Protein AF-A0A383E223-F1 (afdb_monomer)

Secondary structure (DSSP, 8-state):
-HHHHHHHHHHHHHHHSHHHHHHHHHHHHHHHHHHHHHHHHHHHHHHHHHHHHTT-----PPPTT--HHHHHHHHHHHHH-TT--------HHHHHHHIIIII-TT-HHHHTT----

InterPro domains:
  IPR004513 Cell division protein FtsX [PTHR47755] (2-106)
  IPR040690 FtsX, extracellular domain [PF18075] (56-114)

Mean predicted aligned error: 11.9 Å

Organism: NCBI:txid408172

Solvent-accessible surface area (backbone atoms only — not comparable to full-atom values): 7150 Å² total; per-residue (Å²): 115,70,65,61,50,51,53,53,50,50,53,54,49,44,67,73,42,44,69,65,46,51,52,53,50,50,53,53,50,51,55,51,47,54,52,51,50,50,54,49,49,54,51,51,49,51,59,50,47,54,63,54,68,78,55,81,79,83,87,83,85,73,66,93,84,62,47,72,69,58,51,50,53,53,51,52,54,52,74,70,34,92,85,54,92,78,87,80,90,75,54,57,66,55,50,45,46,47,50,41,63,72,73,36,70,86,41,68,76,63,51,72,74,58,68,73,117

pLDDT: mean 85.22, std 10.61, range [57.12, 98.25]

Structure (mmCIF, N/CA/C/O backbone):
data_AF-A0A383E223-F1
#
_entry.id   AF-A0A383E223-F1
#
loop_
_atom_site.group_PDB
_atom_site.id
_atom_site.type_symbol
_atom_site.label_atom_id
_atom_site.label_alt_id
_atom_site.label_comp_id
_atom_site.label_asym_id
_atom_site.label_entity_id
_atom_site.label_seq_id
_atom_site.pdbx_PDB_ins_code
_atom_site.Cartn_x
_atom_site.Cartn_y
_atom_site.Cartn_z
_atom_site.occupancy
_atom_site.B_iso_or_equiv
_atom_site.auth_seq_id
_atom_site.auth_comp_id
_atom_site.auth_asym_id
_atom_site.auth_atom_id
_atom_site.pdbx_PDB_model_num
ATOM 1 N N . MET A 1 1 ? 28.470 -21.713 -41.625 1.00 64.12 1 MET A N 1
ATOM 2 C CA . MET A 1 1 ? 29.382 -21.057 -42.598 1.00 64.12 1 MET A CA 1
ATOM 3 C C . MET A 1 1 ? 28.851 -19.726 -43.143 1.00 64.12 1 MET A C 1
ATOM 5 O O . MET A 1 1 ? 29.582 -18.753 -43.044 1.00 64.12 1 MET A O 1
ATOM 9 N N . ARG A 1 2 ? 27.618 -19.611 -43.675 1.00 80.44 2 ARG A N 1
ATOM 10 C CA . ARG A 1 2 ? 27.102 -18.311 -44.179 1.00 80.44 2 ARG A CA 1
ATOM 11 C C . ARG A 1 2 ? 26.669 -17.324 -43.082 1.00 80.44 2 ARG A C 1
ATOM 13 O O . ARG A 1 2 ? 26.974 -16.144 -43.194 1.00 80.44 2 ARG A O 1
ATOM 20 N N . LEU A 1 3 ? 26.015 -17.801 -42.017 1.00 84.44 3 LEU A N 1
ATOM 21 C CA . LEU A 1 3 ? 25.556 -16.949 -40.907 1.00 84.44 3 LEU A CA 1
ATOM 22 C C . LEU A 1 3 ? 26.717 -16.354 -40.099 1.00 84.44 3 LEU A C 1
ATOM 24 O O . LEU A 1 3 ? 26.710 -15.157 -39.840 1.00 84.44 3 LEU A O 1
ATOM 28 N N . ASP A 1 4 ? 27.752 -17.143 -39.792 1.00 87.62 4 ASP A N 1
ATOM 29 C CA . ASP A 1 4 ? 28.956 -16.636 -39.111 1.00 87.62 4 ASP A CA 1
ATOM 30 C C . ASP A 1 4 ? 29.679 -15.574 -39.932 1.00 87.62 4 ASP A C 1
ATOM 32 O O . ASP A 1 4 ? 30.152 -14.577 -39.392 1.00 87.62 4 ASP A O 1
ATOM 36 N N . TYR A 1 5 ? 29.760 -15.786 -41.247 1.00 89.19 5 TYR A N 1
ATOM 37 C CA . TYR A 1 5 ? 30.361 -14.824 -42.156 1.00 89.19 5 TYR A CA 1
ATOM 38 C C . TYR A 1 5 ? 29.563 -13.518 -42.171 1.00 89.19 5 TYR A C 1
ATOM 40 O O . TYR A 1 5 ? 30.146 -12.450 -42.008 1.00 89.19 5 TYR A O 1
ATOM 48 N N . MET A 1 6 ? 28.233 -13.598 -42.276 1.00 88.19 6 MET A N 1
ATOM 49 C CA . MET A 1 6 ? 27.369 -12.419 -42.247 1.00 88.19 6 MET A CA 1
ATOM 50 C C . MET A 1 6 ? 27.439 -11.680 -40.910 1.00 88.19 6 MET A C 1
ATOM 52 O O . MET A 1 6 ? 27.660 -10.475 -40.907 1.00 88.19 6 MET A O 1
ATOM 56 N N . ALA A 1 7 ? 27.349 -12.382 -39.779 1.00 88.56 7 ALA A N 1
ATOM 57 C CA . ALA A 1 7 ? 27.469 -11.768 -38.459 1.00 88.56 7 ALA A CA 1
ATOM 58 C C . ALA A 1 7 ? 28.833 -11.088 -38.269 1.00 88.56 7 ALA A C 1
ATOM 60 O O . ALA A 1 7 ? 28.899 -9.952 -37.801 1.00 88.56 7 ALA A O 1
ATOM 61 N N . ARG A 1 8 ? 29.927 -11.746 -38.678 1.00 88.00 8 ARG A N 1
ATOM 62 C CA . ARG A 1 8 ? 31.289 -11.205 -38.569 1.00 88.00 8 ARG A CA 1
ATOM 63 C C . ARG A 1 8 ? 31.492 -9.987 -39.477 1.00 88.00 8 ARG A C 1
ATOM 65 O O . ARG A 1 8 ? 32.134 -9.024 -39.057 1.00 88.00 8 ARG A O 1
ATOM 72 N N . GLU A 1 9 ? 30.910 -9.993 -40.673 1.00 86.25 9 GLU A N 1
ATOM 73 C CA . GLU A 1 9 ? 30.970 -8.866 -41.608 1.00 86.25 9 GLU A CA 1
ATOM 74 C C . GLU A 1 9 ? 30.128 -7.674 -41.128 1.00 86.25 9 GLU A C 1
ATOM 76 O O . GLU A 1 9 ? 30.601 -6.536 -41.137 1.00 86.25 9 GLU A O 1
ATOM 81 N N . THR A 1 10 ? 28.924 -7.924 -40.610 1.00 85.31 10 THR A N 1
ATOM 82 C CA . THR A 1 10 ? 28.073 -6.899 -39.993 1.00 85.31 10 THR A CA 1
ATOM 83 C C . THR A 1 10 ? 28.753 -6.278 -38.774 1.00 85.31 10 THR A C 1
ATOM 85 O O . THR A 1 10 ? 28.798 -5.054 -38.667 1.00 85.31 10 THR A O 1
ATOM 88 N N . LEU A 1 11 ? 29.367 -7.082 -37.896 1.00 84.75 11 LEU A N 1
ATOM 89 C CA . LEU A 1 11 ? 30.104 -6.584 -36.728 1.00 84.75 11 LEU A CA 1
ATOM 90 C C . LEU A 1 11 ? 31.308 -5.721 -37.130 1.00 84.75 11 LEU A C 1
ATOM 92 O O . LEU A 1 11 ? 31.587 -4.696 -36.503 1.00 84.75 11 LEU A O 1
ATOM 96 N N . ARG A 1 12 ? 32.011 -6.115 -38.200 1.00 85.56 12 ARG A N 1
ATOM 97 C CA . ARG A 1 12 ? 33.118 -5.342 -38.773 1.00 85.56 12 ARG A CA 1
ATOM 98 C C . ARG A 1 12 ? 32.635 -4.000 -39.326 1.00 85.56 12 ARG A C 1
ATOM 100 O O . ARG A 1 12 ? 33.300 -2.991 -39.109 1.00 85.56 12 ARG A O 1
ATOM 107 N N . ASN A 1 13 ? 31.477 -3.973 -39.984 1.00 82.25 13 ASN A N 1
ATOM 108 C CA . ASN A 1 13 ? 30.881 -2.753 -40.528 1.00 82.25 13 ASN A CA 1
ATOM 109 C C . ASN A 1 13 ? 30.377 -1.806 -39.417 1.00 82.25 13 ASN A C 1
ATOM 111 O O . ASN A 1 13 ? 30.705 -0.619 -39.426 1.00 82.25 13 ASN A O 1
ATOM 115 N N . LEU A 1 14 ? 29.700 -2.345 -38.396 1.00 85.50 14 LEU A N 1
ATOM 116 C CA . LEU A 1 14 ? 29.265 -1.612 -37.196 1.00 85.50 14 LEU A CA 1
ATOM 117 C C . LEU A 1 14 ? 30.450 -0.944 -36.480 1.00 85.50 14 LEU A C 1
ATOM 119 O O . LEU A 1 14 ? 30.393 0.235 -36.138 1.00 85.50 14 LEU A O 1
ATOM 123 N N . ARG A 1 15 ? 31.569 -1.668 -36.315 1.00 83.94 15 ARG A N 1
ATOM 124 C CA . ARG A 1 15 ? 32.805 -1.126 -35.719 1.00 83.94 15 ARG A CA 1
ATOM 125 C C . ARG A 1 15 ? 33.513 -0.083 -36.582 1.00 83.94 15 ARG A C 1
ATOM 127 O O . ARG A 1 15 ? 34.287 0.707 -36.054 1.00 83.94 15 ARG A O 1
ATOM 134 N N . ARG A 1 16 ? 33.283 -0.070 -37.894 1.00 86.06 16 ARG A N 1
ATOM 135 C CA . ARG A 1 16 ? 33.863 0.941 -38.790 1.00 86.06 16 ARG A CA 1
ATOM 136 C C . ARG A 1 16 ? 33.058 2.240 -38.795 1.00 86.06 16 ARG A C 1
ATOM 138 O O . ARG A 1 16 ? 33.627 3.295 -39.040 1.00 86.06 16 ARG A O 1
ATOM 145 N N . ASN A 1 17 ? 31.764 2.157 -38.487 1.00 87.56 17 ASN A N 1
ATOM 146 C CA . ASN A 1 17 ? 30.820 3.273 -38.438 1.00 87.56 17 ASN A CA 1
ATOM 147 C C . ASN A 1 17 ? 30.232 3.438 -37.026 1.00 87.56 17 ASN A C 1
ATOM 149 O O . ASN A 1 17 ? 29.011 3.505 -36.848 1.00 87.56 17 ASN A O 1
ATOM 153 N N . LEU A 1 18 ? 31.105 3.472 -36.013 1.00 84.56 18 LEU A N 1
ATOM 154 C CA . LEU A 1 18 ? 30.702 3.448 -34.602 1.00 84.56 18 LEU A CA 1
ATOM 155 C C . LEU A 1 18 ? 29.807 4.619 -34.215 1.00 84.56 18 LEU A C 1
ATOM 157 O O . LEU A 1 18 ? 28.843 4.409 -33.494 1.00 84.56 18 LEU A O 1
ATOM 161 N N . THR A 1 19 ? 30.080 5.826 -34.707 1.00 90.62 19 THR A N 1
ATOM 162 C CA . THR A 1 19 ? 29.326 7.024 -34.315 1.00 90.62 19 THR A CA 1
ATOM 163 C C . THR A 1 19 ? 27.850 6.924 -34.703 1.00 90.62 19 THR A C 1
ATOM 165 O O . THR A 1 19 ? 26.974 7.101 -33.861 1.00 90.62 19 THR A O 1
ATOM 168 N N . LEU A 1 20 ? 27.566 6.584 -35.965 1.00 90.19 20 LEU A N 1
ATOM 169 C CA . LEU A 1 20 ? 26.194 6.465 -36.469 1.00 90.19 20 LEU A CA 1
ATOM 170 C C . LEU A 1 20 ? 25.484 5.235 -35.888 1.00 90.19 20 LEU A C 1
ATOM 172 O O . LEU A 1 20 ? 24.316 5.309 -35.513 1.00 90.19 20 LEU A O 1
ATOM 176 N N . THR A 1 21 ? 26.213 4.127 -35.739 1.00 90.12 21 THR A N 1
ATOM 177 C CA . THR A 1 21 ? 25.713 2.920 -35.072 1.00 90.12 21 THR A CA 1
ATOM 178 C C . THR A 1 21 ? 25.303 3.219 -33.631 1.00 90.12 21 THR A C 1
ATOM 180 O O . THR A 1 21 ? 24.184 2.902 -33.233 1.00 90.12 21 THR A O 1
ATOM 183 N N . LEU A 1 22 ? 26.170 3.873 -32.856 1.00 91.12 22 LEU A N 1
ATOM 184 C CA . LEU A 1 22 ? 25.912 4.206 -31.459 1.00 91.12 22 LEU A CA 1
ATOM 185 C C . LEU A 1 22 ? 24.723 5.160 -31.324 1.00 91.12 22 LEU A C 1
ATOM 187 O O . LEU A 1 22 ? 23.881 4.941 -30.459 1.00 91.12 22 LEU A O 1
ATOM 191 N N . ALA A 1 23 ? 24.614 6.156 -32.209 1.00 93.06 23 ALA A N 1
ATOM 192 C CA . ALA A 1 23 ? 23.460 7.048 -32.250 1.00 93.06 23 ALA A CA 1
ATOM 193 C C . ALA A 1 23 ? 22.152 6.266 -32.459 1.00 93.06 23 ALA A C 1
ATOM 195 O O . ALA A 1 23 ? 21.211 6.437 -31.691 1.00 93.06 23 ALA A O 1
ATOM 196 N N . SER A 1 24 ? 22.116 5.347 -33.431 1.00 93.31 24 SER A N 1
ATOM 197 C CA . SER A 1 24 ? 20.925 4.527 -33.690 1.00 93.31 24 SER A CA 1
ATOM 198 C C . SER A 1 24 ? 20.564 3.600 -32.522 1.00 93.31 24 SER A C 1
ATOM 200 O O . SER A 1 24 ? 19.392 3.491 -32.163 1.00 93.31 24 SER A O 1
ATOM 202 N N . ILE A 1 25 ? 21.563 2.983 -31.875 1.00 94.38 25 ILE A N 1
ATOM 203 C CA . ILE A 1 25 ? 21.358 2.132 -30.695 1.00 94.38 25 ILE A CA 1
ATOM 204 C C . ILE A 1 25 ? 20.801 2.961 -29.543 1.00 94.38 25 ILE A C 1
ATOM 206 O O . ILE A 1 25 ? 19.858 2.525 -28.891 1.00 94.38 25 ILE A O 1
ATOM 210 N N . LEU A 1 26 ? 21.347 4.157 -29.309 1.00 96.44 26 LEU A N 1
ATOM 211 C CA . LEU A 1 26 ? 20.872 5.051 -28.261 1.00 96.44 26 LEU A CA 1
ATOM 212 C C . LEU A 1 26 ? 19.413 5.451 -28.499 1.00 96.44 26 LEU A C 1
ATOM 214 O O . LEU A 1 26 ? 18.617 5.403 -27.567 1.00 96.44 26 LEU A O 1
ATOM 218 N N . THR A 1 27 ? 19.038 5.783 -29.737 1.00 96.69 27 THR A N 1
ATOM 219 C CA . THR A 1 27 ? 17.644 6.097 -30.081 1.00 96.69 27 THR A CA 1
ATOM 22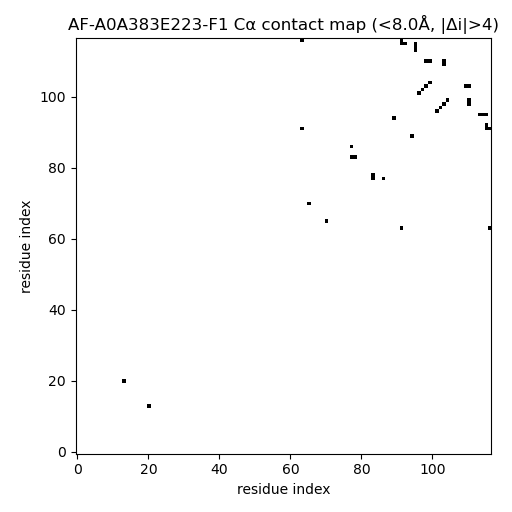0 C C . THR A 1 27 ? 16.711 4.935 -29.750 1.00 96.69 27 THR A C 1
ATOM 222 O O . THR A 1 27 ? 15.718 5.130 -29.052 1.00 96.69 27 THR A O 1
ATOM 225 N N . VAL A 1 28 ? 17.052 3.716 -30.182 1.00 97.12 28 VAL A N 1
ATOM 226 C CA . VAL A 1 28 ? 16.256 2.515 -29.881 1.00 97.12 28 VAL A CA 1
ATOM 227 C C . VAL A 1 28 ? 16.201 2.254 -28.375 1.00 97.12 28 VAL A C 1
ATOM 229 O O . VAL A 1 28 ? 15.133 1.963 -27.839 1.00 97.12 28 VAL A O 1
ATOM 232 N N . ALA A 1 29 ? 17.328 2.398 -27.676 1.00 97.62 29 ALA A N 1
ATOM 233 C CA . ALA A 1 29 ? 17.415 2.195 -26.237 1.00 97.62 29 ALA A CA 1
ATOM 234 C C . ALA A 1 29 ? 16.524 3.179 -25.471 1.00 97.62 29 ALA A C 1
ATOM 236 O O . ALA A 1 29 ? 15.813 2.757 -24.561 1.00 97.62 29 ALA A O 1
ATOM 237 N N . VAL A 1 30 ? 16.500 4.458 -25.858 1.00 98.06 30 VAL A N 1
ATOM 238 C CA . VAL A 1 30 ? 15.619 5.468 -25.254 1.00 98.06 30 VAL A CA 1
ATOM 239 C C . VAL A 1 30 ? 14.155 5.120 -25.513 1.00 98.06 30 VAL A C 1
ATOM 241 O O . VAL A 1 30 ? 13.368 5.103 -24.570 1.00 98.06 30 VAL A O 1
ATOM 244 N N . SER A 1 31 ? 13.783 4.769 -26.749 1.00 98.25 31 SER A N 1
ATOM 245 C CA . SER A 1 31 ? 12.405 4.376 -27.075 1.00 98.25 31 SER A CA 1
ATOM 246 C C . SER A 1 31 ? 11.932 3.167 -26.262 1.00 98.25 31 SER A C 1
ATOM 248 O O . SER A 1 31 ? 10.838 3.192 -25.698 1.00 98.25 31 SER A O 1
ATOM 250 N N . LEU A 1 32 ? 12.763 2.126 -26.151 1.00 98.19 32 LEU A N 1
ATOM 251 C CA . LEU A 1 32 ? 12.441 0.940 -25.356 1.00 98.19 32 LEU A CA 1
ATOM 252 C C . LEU A 1 32 ? 12.425 1.235 -23.855 1.00 98.19 32 LEU A C 1
ATOM 254 O O . LEU A 1 32 ? 11.576 0.702 -23.147 1.00 98.19 32 LEU A O 1
ATOM 258 N N . SER A 1 33 ? 13.316 2.101 -23.371 1.00 98.12 33 SER A N 1
ATOM 259 C CA . SER A 1 33 ? 13.334 2.525 -21.967 1.00 98.12 33 SER A CA 1
ATOM 260 C C . SER A 1 33 ? 12.055 3.260 -21.595 1.00 98.12 33 SER A C 1
ATOM 262 O O . SER A 1 33 ? 11.454 2.943 -20.576 1.00 98.12 33 SER A O 1
ATOM 264 N N . LEU A 1 34 ? 11.593 4.190 -22.435 1.00 98.12 34 LEU A N 1
ATOM 265 C CA . LEU A 1 34 ? 10.337 4.908 -22.213 1.00 98.12 34 LEU A CA 1
ATOM 266 C C . LEU A 1 34 ? 9.142 3.950 -22.164 1.00 98.12 34 LEU A C 1
ATOM 268 O O . LEU A 1 34 ? 8.316 4.051 -21.260 1.00 98.12 34 LEU A O 1
ATOM 272 N N . LEU A 1 35 ? 9.083 2.983 -23.086 1.00 97.75 35 LEU A N 1
ATOM 273 C CA . LEU A 1 35 ? 8.060 1.938 -23.062 1.00 97.75 35 LEU A CA 1
ATOM 274 C C . LEU A 1 35 ? 8.150 1.089 -21.785 1.00 97.75 35 LEU A C 1
ATOM 276 O O . LEU A 1 35 ? 7.138 0.838 -21.136 1.00 97.75 35 LEU A O 1
ATOM 280 N N . GLY A 1 36 ? 9.357 0.672 -21.401 1.00 97.62 36 GLY A N 1
ATOM 281 C CA . GLY A 1 36 ? 9.598 -0.091 -20.180 1.00 97.62 36 GLY A CA 1
ATOM 282 C C . GLY A 1 36 ? 9.149 0.664 -18.930 1.00 97.62 36 GLY A C 1
ATOM 283 O O . GLY A 1 36 ? 8.436 0.100 -18.104 1.00 97.62 36 GLY A O 1
ATOM 284 N N . ILE A 1 37 ? 9.491 1.950 -18.823 1.00 97.75 37 ILE A N 1
ATOM 285 C CA . ILE A 1 37 ? 9.056 2.830 -17.732 1.00 97.75 37 ILE A CA 1
ATOM 286 C C . ILE A 1 37 ? 7.532 2.946 -17.718 1.00 97.75 37 ILE A C 1
ATOM 288 O O . ILE A 1 37 ? 6.938 2.790 -16.658 1.00 97.75 37 ILE A O 1
ATOM 292 N N . ALA A 1 38 ? 6.882 3.153 -18.866 1.00 96.69 38 ALA A N 1
ATOM 293 C CA . ALA A 1 38 ? 5.424 3.229 -18.937 1.00 96.69 38 ALA A CA 1
ATOM 294 C C . ALA A 1 38 ? 4.752 1.936 -18.440 1.00 96.69 38 ALA A C 1
ATOM 296 O O . ALA A 1 38 ? 3.806 1.995 -17.656 1.00 96.69 38 ALA A O 1
ATOM 297 N N . LEU A 1 39 ? 5.278 0.767 -18.824 1.00 96.44 39 LEU A N 1
ATOM 298 C CA . LEU A 1 39 ? 4.781 -0.531 -18.351 1.00 96.44 39 LEU A CA 1
ATOM 299 C C . LEU A 1 39 ? 5.027 -0.741 -16.850 1.00 96.44 39 LEU A C 1
ATOM 301 O O . LEU A 1 39 ? 4.180 -1.307 -16.159 1.00 96.44 39 LEU A O 1
ATOM 305 N N . LEU A 1 40 ? 6.176 -0.300 -16.333 1.00 96.44 40 LEU A N 1
ATOM 306 C CA . LEU A 1 40 ? 6.478 -0.359 -14.902 1.00 96.44 40 LEU A CA 1
ATOM 307 C C . LEU A 1 40 ? 5.570 0.572 -14.099 1.00 96.44 40 LEU A C 1
ATOM 309 O O . LEU A 1 40 ? 5.041 0.149 -13.077 1.00 96.44 40 LEU A O 1
ATOM 313 N N . LEU A 1 41 ? 5.339 1.797 -14.576 1.00 95.25 41 LEU A N 1
ATOM 314 C CA . LEU A 1 41 ? 4.416 2.746 -13.958 1.00 95.25 41 LEU A CA 1
ATOM 315 C C . LEU A 1 41 ? 2.990 2.202 -13.949 1.00 95.25 41 LEU A C 1
ATOM 317 O O . LEU A 1 41 ? 2.345 2.254 -12.912 1.00 95.25 41 LEU A O 1
ATOM 321 N N . GLN A 1 42 ? 2.517 1.619 -15.053 1.00 91.44 42 GLN A N 1
ATOM 322 C CA . GLN A 1 42 ? 1.186 1.013 -15.112 1.00 91.44 42 GLN A CA 1
ATOM 323 C C . GLN A 1 42 ? 1.010 -0.077 -14.046 1.00 91.44 42 GLN A C 1
ATOM 325 O O . GLN A 1 42 ? 0.014 -0.083 -13.324 1.00 91.44 42 GLN A O 1
ATOM 330 N N . ARG A 1 43 ? 1.994 -0.976 -13.906 1.00 88.81 43 ARG A N 1
ATOM 331 C CA . ARG A 1 43 ? 1.972 -2.019 -12.868 1.00 88.81 43 ARG A CA 1
ATOM 332 C C . ARG A 1 43 ? 2.104 -1.445 -11.461 1.00 88.81 43 ARG A C 1
ATOM 334 O O . ARG A 1 43 ? 1.434 -1.916 -10.551 1.00 88.81 43 ARG A O 1
ATOM 341 N N . GLY A 1 44 ? 2.958 -0.439 -11.288 1.00 87.56 44 GLY A N 1
ATOM 342 C CA . GLY A 1 44 ? 3.159 0.245 -10.016 1.00 87.56 44 GLY A CA 1
ATOM 343 C C . GLY A 1 44 ? 1.891 0.942 -9.536 1.00 87.56 44 GLY A C 1
ATOM 344 O O . GLY A 1 44 ? 1.539 0.799 -8.372 1.00 87.56 44 GLY A O 1
ATOM 345 N N . VAL A 1 45 ? 1.180 1.624 -10.438 1.00 83.81 45 VAL A N 1
ATOM 346 C CA . VAL A 1 45 ? -0.113 2.255 -10.156 1.00 83.81 45 VAL A CA 1
ATOM 347 C C . VAL A 1 45 ? -1.164 1.201 -9.840 1.00 83.81 45 VAL A C 1
ATOM 349 O O . VAL A 1 45 ? -1.794 1.338 -8.809 1.00 83.81 45 VAL A O 1
ATOM 352 N N . SER A 1 46 ? -1.306 0.130 -10.630 1.00 75.56 46 SER A N 1
ATOM 353 C CA . SER A 1 46 ? -2.263 -0.950 -10.321 1.00 75.56 46 SER A CA 1
ATOM 354 C C . SER A 1 46 ? -2.038 -1.522 -8.918 1.00 75.56 46 SER A C 1
ATOM 356 O O . SER A 1 46 ? -2.943 -1.518 -8.101 1.00 75.56 46 SER A O 1
ATOM 358 N N . ASN A 1 47 ? -0.799 -1.899 -8.593 1.00 74.81 47 ASN A N 1
ATOM 359 C CA . ASN A 1 47 ? -0.455 -2.456 -7.283 1.00 74.81 47 ASN A CA 1
ATOM 360 C C . ASN A 1 47 ? -0.559 -1.437 -6.132 1.00 74.81 47 ASN A C 1
ATOM 362 O O . ASN A 1 47 ? -0.727 -1.811 -4.971 1.00 74.81 47 ASN A O 1
ATOM 366 N N . ALA A 1 48 ? -0.372 -0.148 -6.420 1.00 67.81 48 ALA A N 1
ATOM 367 C CA . ALA A 1 48 ? -0.630 0.905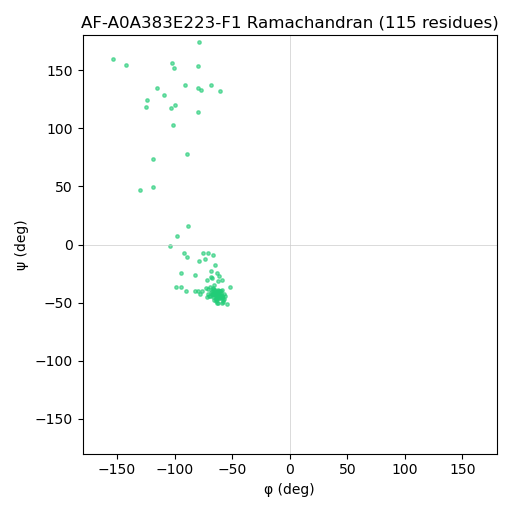 -5.448 1.00 67.81 48 ALA A CA 1
ATOM 368 C C . ALA A 1 48 ? -2.137 1.068 -5.240 1.00 67.81 48 ALA A C 1
ATOM 370 O O . ALA A 1 48 ? -2.573 1.121 -4.104 1.00 67.81 48 ALA A O 1
ATOM 371 N N . THR A 1 49 ? -2.930 1.087 -6.308 1.00 64.12 49 THR A N 1
ATOM 372 C CA . THR A 1 49 ? -4.384 1.217 -6.246 1.00 64.12 49 THR A CA 1
ATOM 373 C C . THR A 1 49 ? -5.034 0.035 -5.537 1.00 64.12 49 THR A C 1
ATOM 375 O O . THR A 1 49 ? -5.870 0.289 -4.685 1.00 64.12 49 THR A O 1
ATOM 378 N N . ASP A 1 50 ? -4.616 -1.207 -5.786 1.00 62.00 50 ASP A N 1
ATOM 379 C CA . ASP A 1 50 ? -5.183 -2.389 -5.115 1.00 62.00 50 ASP A CA 1
ATOM 380 C C . ASP A 1 50 ? -5.011 -2.295 -3.584 1.00 62.00 50 ASP A C 1
ATOM 382 O O . ASP A 1 50 ? -5.971 -2.427 -2.833 1.00 62.00 50 ASP A O 1
ATOM 386 N N . ARG A 1 51 ? -3.821 -1.894 -3.109 1.00 59.78 51 ARG A N 1
ATOM 387 C CA . ARG A 1 51 ? -3.573 -1.641 -1.674 1.00 59.78 51 ARG A CA 1
ATOM 388 C C . ARG A 1 51 ? -4.391 -0.496 -1.077 1.00 59.78 51 ARG A C 1
ATOM 390 O O . ARG A 1 51 ? -4.526 -0.431 0.137 1.00 59.78 51 ARG A O 1
ATOM 397 N N . TRP A 1 52 ? -4.841 0.453 -1.894 1.00 58.62 52 TRP A N 1
ATOM 398 C CA . TRP A 1 52 ? -5.624 1.602 -1.433 1.00 58.62 52 TRP A CA 1
ATOM 399 C C . TRP A 1 52 ? -7.131 1.339 -1.559 1.00 58.62 52 TRP A C 1
ATOM 401 O O . TRP A 1 52 ? -7.902 1.950 -0.827 1.00 58.62 52 TRP A O 1
ATOM 411 N N . GLN A 1 53 ? -7.548 0.441 -2.459 1.00 57.12 53 GLN A N 1
ATOM 412 C CA . GLN A 1 53 ? -8.936 0.002 -2.614 1.00 57.12 53 GLN A CA 1
ATOM 413 C C . GLN A 1 53 ? -9.375 -0.910 -1.464 1.00 57.12 53 GLN A C 1
ATOM 415 O O . GLN A 1 53 ? -10.479 -0.718 -0.967 1.00 57.12 53 GLN A O 1
ATOM 420 N N . ASP A 1 54 ? -8.496 -1.786 -0.969 1.00 60.00 54 ASP A N 1
ATOM 421 C CA . ASP A 1 54 ? -8.744 -2.580 0.250 1.00 60.00 54 ASP A CA 1
ATOM 422 C C . ASP A 1 54 ? -8.600 -1.754 1.548 1.00 60.00 54 ASP A C 1
ATOM 424 O O . ASP A 1 54 ? -8.859 -2.244 2.640 1.00 60.00 54 ASP A O 1
ATOM 428 N N . GLY A 1 55 ? -8.139 -0.501 1.458 1.00 58.94 55 GLY A N 1
ATOM 429 C CA . GLY A 1 55 ? -7.603 0.248 2.600 1.00 58.94 55 GLY A CA 1
ATOM 430 C C . GLY A 1 55 ? -8.561 1.216 3.293 1.00 58.94 55 GLY A C 1
ATOM 431 O O . GLY A 1 55 ? -8.103 2.006 4.120 1.00 58.94 55 GLY A O 1
ATOM 432 N N . VAL A 1 56 ? -9.854 1.235 2.953 1.00 72.31 56 VAL A N 1
ATOM 433 C CA . VAL A 1 56 ? -10.808 2.119 3.645 1.00 72.31 56 VAL A CA 1
ATOM 434 C C . VAL A 1 56 ? -11.389 1.396 4.857 1.00 72.31 56 VAL A C 1
ATOM 436 O O . VAL A 1 56 ? -12.518 0.914 4.843 1.00 72.31 56 VAL A O 1
ATOM 439 N N . GLU A 1 57 ? -10.591 1.339 5.917 1.00 81.44 57 GLU A N 1
ATOM 440 C CA . GLU A 1 57 ? -11.014 0.868 7.232 1.00 81.44 57 GLU A CA 1
ATOM 441 C C . GLU A 1 57 ? -11.523 2.046 8.075 1.00 81.44 57 GLU A C 1
ATOM 443 O O . GLU A 1 57 ? -10.926 3.126 8.101 1.00 81.44 57 GLU A O 1
ATOM 448 N N . PHE A 1 58 ? -12.633 1.840 8.785 1.00 85.19 58 PHE A N 1
ATOM 449 C CA . PHE A 1 58 ? -13.163 2.798 9.753 1.00 85.19 58 PHE A CA 1
ATOM 450 C C . PHE A 1 58 ? -13.106 2.194 11.150 1.00 85.19 58 PHE A C 1
ATOM 452 O O . PHE A 1 58 ? -13.527 1.059 11.357 1.00 85.19 58 PHE A O 1
ATOM 459 N N . ILE A 1 59 ? -12.646 2.986 12.118 1.00 88.00 59 ILE A N 1
ATOM 460 C CA . ILE A 1 59 ? -12.731 2.636 13.535 1.00 88.00 59 ILE A CA 1
ATOM 461 C C . ILE A 1 59 ? -13.926 3.378 14.124 1.00 88.00 59 ILE A C 1
ATOM 463 O O . ILE A 1 59 ? -13.980 4.610 14.101 1.00 88.00 59 ILE A O 1
ATOM 467 N N . VAL A 1 60 ? -14.888 2.620 14.644 1.00 89.75 60 VAL A N 1
ATOM 468 C CA . VAL A 1 60 ? -16.049 3.158 15.355 1.00 89.75 60 VAL A CA 1
ATOM 469 C C . VAL A 1 60 ? -15.793 2.995 16.845 1.00 89.75 60 VAL A C 1
ATOM 471 O O . VAL A 1 60 ? -15.906 1.898 17.383 1.00 89.75 60 VAL A O 1
ATOM 474 N N . PHE A 1 61 ? -15.429 4.090 17.509 1.00 90.88 61 PHE A N 1
ATOM 475 C CA . PHE A 1 61 ? -15.284 4.101 18.961 1.00 90.88 61 PHE A CA 1
ATOM 476 C C . PHE A 1 61 ? -16.659 4.152 19.621 1.00 90.88 61 PHE A C 1
ATOM 478 O O . PHE A 1 61 ? -17.513 4.956 19.241 1.00 90.88 61 PHE A O 1
ATOM 485 N N . LEU A 1 62 ? -16.855 3.288 20.610 1.00 90.88 62 LEU A N 1
ATOM 486 C CA . LEU A 1 62 ? -18.068 3.222 21.413 1.00 90.88 62 LEU A CA 1
ATOM 487 C C . LEU A 1 62 ? -17.826 3.881 22.770 1.00 90.88 62 LEU A C 1
ATOM 489 O O . LEU A 1 62 ? -16.691 3.980 23.237 1.00 90.88 62 LEU A O 1
ATOM 493 N N . GLU A 1 63 ? -18.903 4.338 23.402 1.00 90.19 63 GLU A N 1
ATOM 494 C CA . GLU A 1 63 ? -18.834 4.800 24.786 1.00 90.19 63 GLU A CA 1
ATOM 495 C C . GLU A 1 63 ? -18.561 3.605 25.722 1.00 90.19 63 GLU A C 1
ATOM 497 O O . GLU A 1 63 ? -19.195 2.563 25.542 1.00 90.19 63 GLU A O 1
ATOM 502 N N . PRO A 1 64 ? -17.677 3.730 26.734 1.00 86.25 64 PRO A N 1
ATOM 503 C CA . PRO A 1 64 ? -17.362 2.628 27.655 1.00 86.25 64 PRO A CA 1
ATOM 504 C C . PRO A 1 64 ? -18.582 2.093 28.416 1.00 86.25 64 PRO A C 1
ATOM 506 O O . PRO A 1 64 ? -18.664 0.913 28.735 1.00 86.25 64 PRO A O 1
ATOM 509 N N . GLU A 1 65 ? -19.565 2.957 28.675 1.00 89.00 65 GLU A N 1
ATOM 510 C CA . GLU A 1 65 ? -20.796 2.623 29.401 1.00 89.00 65 GLU A CA 1
ATOM 511 C C . GLU A 1 65 ? -21.916 2.096 28.479 1.00 89.00 65 GLU A C 1
ATOM 513 O O . GLU A 1 65 ? -23.090 2.078 28.864 1.00 89.00 65 GLU A O 1
ATOM 518 N N . ILE A 1 66 ? -21.590 1.687 27.246 1.00 91.69 66 ILE A N 1
ATOM 519 C CA . ILE A 1 66 ? -22.575 1.149 26.305 1.00 91.69 66 ILE A CA 1
ATOM 520 C C . ILE A 1 66 ? -23.238 -0.112 26.871 1.00 91.69 66 ILE A C 1
ATOM 522 O O . ILE A 1 66 ? -22.590 -1.036 27.355 1.00 91.69 66 ILE A O 1
ATOM 526 N N . THR A 1 67 ? -24.565 -0.168 26.797 1.00 93.75 67 THR A N 1
ATOM 527 C CA . THR A 1 67 ? -25.308 -1.364 27.217 1.00 93.75 67 THR A CA 1
ATOM 528 C C . THR A 1 67 ? -25.275 -2.447 26.140 1.00 93.75 67 THR A C 1
ATOM 530 O O . THR A 1 67 ? -25.259 -2.135 24.948 1.00 93.75 67 THR A O 1
ATOM 533 N N . ASP A 1 68 ? -25.399 -3.719 26.534 1.00 91.44 68 ASP A N 1
ATOM 534 C CA . ASP A 1 68 ? -25.460 -4.858 25.598 1.00 91.44 68 ASP A CA 1
ATOM 535 C C . ASP A 1 68 ? -26.529 -4.678 24.507 1.00 91.44 68 ASP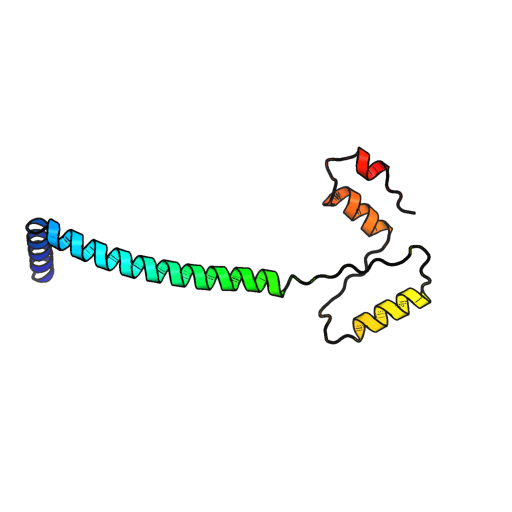 A C 1
ATOM 537 O O . ASP A 1 68 ? -26.323 -5.024 23.345 1.00 91.44 68 ASP A O 1
ATOM 541 N N . ASN A 1 69 ? -27.671 -4.079 24.862 1.00 93.81 69 ASN A N 1
ATOM 542 C CA . ASN A 1 69 ? -28.737 -3.785 23.905 1.00 93.81 69 ASN A CA 1
ATOM 543 C C . ASN A 1 69 ? -28.313 -2.738 22.867 1.00 93.81 69 ASN A C 1
ATOM 545 O O . ASN A 1 69 ? -28.624 -2.883 21.689 1.00 93.81 69 ASN A O 1
ATOM 549 N N . GLN A 1 70 ? -27.628 -1.672 23.287 1.00 93.38 70 GLN A N 1
ATOM 550 C CA . GLN A 1 70 ? -27.137 -0.641 22.370 1.00 93.38 70 GLN A CA 1
ATOM 551 C C . GLN A 1 70 ? -26.019 -1.182 21.479 1.00 93.38 70 GLN A C 1
ATOM 553 O O . GLN A 1 70 ? -26.021 -0.909 20.281 1.00 93.38 70 GLN A O 1
ATOM 558 N N . LEU A 1 71 ? -25.114 -1.988 22.041 1.00 93.25 71 LEU A N 1
ATOM 559 C CA . LEU A 1 71 ? -24.067 -2.663 21.280 1.00 93.25 71 LEU A CA 1
ATOM 560 C C . LEU A 1 71 ? -24.671 -3.574 20.203 1.00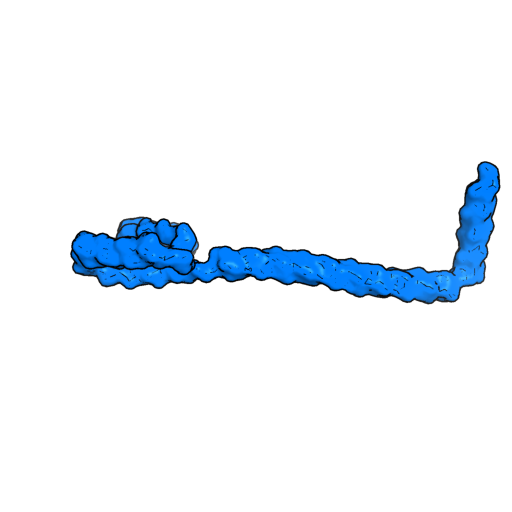 93.25 71 LEU A C 1
ATOM 562 O O . LEU A 1 71 ? -24.262 -3.507 19.044 1.00 93.25 71 LEU A O 1
ATOM 566 N N . GLY A 1 72 ? -25.693 -4.357 20.561 1.00 93.94 72 GLY A N 1
ATOM 567 C CA . GLY A 1 72 ? -26.409 -5.214 19.617 1.00 93.94 72 GLY A CA 1
ATOM 568 C C . GLY A 1 72 ? -27.045 -4.437 18.460 1.00 93.94 72 GLY A C 1
ATOM 569 O O . GLY A 1 72 ? -26.967 -4.880 17.319 1.00 93.94 72 GLY A O 1
ATOM 570 N N . LEU A 1 73 ? -27.604 -3.249 18.719 1.00 94.38 73 LEU A N 1
ATOM 571 C CA . LEU A 1 73 ? -28.164 -2.391 17.664 1.00 94.38 73 LEU A CA 1
ATOM 572 C C . LEU A 1 73 ? -27.094 -1.882 16.689 1.00 94.38 73 LEU A C 1
ATOM 574 O O . LEU A 1 73 ? -27.344 -1.817 15.488 1.00 94.38 73 LEU A O 1
ATOM 578 N N . VAL A 1 74 ? -25.906 -1.527 17.188 1.00 93.44 74 VAL A N 1
ATOM 579 C CA . VAL A 1 74 ? -24.788 -1.095 16.334 1.00 93.44 74 VAL A CA 1
ATOM 580 C C . VAL A 1 74 ? -24.299 -2.253 15.464 1.00 93.44 74 VAL A C 1
ATOM 582 O O . VAL A 1 74 ? -24.111 -2.074 14.262 1.00 93.44 74 VAL A O 1
ATOM 585 N N . GLN A 1 75 ? -24.128 -3.440 16.051 1.00 92.62 75 GLN A N 1
ATOM 586 C CA . GLN A 1 75 ? -23.712 -4.637 15.315 1.00 92.62 75 GLN A CA 1
ATOM 587 C C . GLN A 1 75 ? -24.726 -5.005 14.227 1.00 92.62 75 GLN A C 1
ATOM 589 O O . GLN A 1 75 ? -24.341 -5.237 13.085 1.00 92.62 75 GLN A O 1
ATOM 594 N N . GLU A 1 76 ? -26.019 -4.965 14.547 1.00 94.56 76 GLU A N 1
ATOM 595 C CA . GLU A 1 76 ? -27.084 -5.249 13.586 1.00 94.56 76 GLU A CA 1
ATOM 596 C C . GLU A 1 76 ? -27.098 -4.253 12.411 1.00 94.56 76 GLU A C 1
ATOM 598 O O . GLU A 1 76 ? -27.296 -4.653 11.263 1.00 94.56 76 GLU A O 1
ATOM 603 N N . GLU A 1 77 ? -26.866 -2.962 12.664 1.00 94.25 77 GLU A N 1
ATOM 604 C CA . GLU A 1 77 ? -26.793 -1.949 11.602 1.00 94.25 77 GLU A CA 1
ATOM 605 C C . GLU A 1 77 ? -25.581 -2.174 10.682 1.00 94.25 77 GLU A C 1
ATOM 607 O O . GLU A 1 77 ? -25.692 -2.044 9.459 1.00 94.25 77 GLU A O 1
ATOM 612 N N . ILE A 1 78 ? -24.437 -2.571 11.254 1.00 93.50 78 ILE A N 1
ATOM 613 C CA . ILE A 1 78 ? -23.224 -2.919 10.502 1.00 93.50 78 ILE A CA 1
ATOM 614 C C . ILE A 1 78 ? -23.474 -4.147 9.618 1.00 93.50 78 ILE A C 1
ATOM 616 O O . ILE A 1 78 ? -23.199 -4.098 8.420 1.00 93.50 78 ILE A O 1
ATOM 620 N N . GLU A 1 79 ? -24.051 -5.217 10.171 1.00 92.56 79 GLU A N 1
ATOM 621 C CA . GLU A 1 79 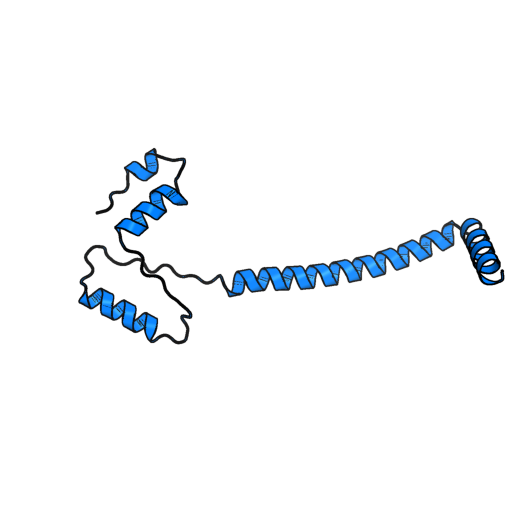? -24.348 -6.461 9.444 1.00 92.56 79 GLU A CA 1
ATOM 622 C C . GLU A 1 79 ? -25.343 -6.263 8.290 1.00 92.56 79 GLU A C 1
ATOM 624 O O . GLU A 1 79 ? -25.287 -6.960 7.275 1.00 92.56 79 GLU A O 1
ATOM 629 N N . ARG A 1 80 ? -26.268 -5.308 8.425 1.00 95.25 80 ARG A N 1
ATOM 630 C CA . ARG A 1 80 ? -27.264 -4.991 7.390 1.00 95.25 80 ARG A CA 1
ATOM 631 C C . ARG A 1 80 ? -26.710 -4.132 6.254 1.00 95.25 80 ARG A C 1
ATOM 633 O O . ARG A 1 80 ? -27.364 -4.008 5.214 1.00 95.25 80 ARG A O 1
ATOM 640 N N . SER A 1 81 ? -25.540 -3.525 6.429 1.00 91.94 81 SER A N 1
ATOM 641 C CA . SER A 1 81 ? -24.953 -2.637 5.432 1.00 91.94 81 SER A CA 1
ATOM 642 C C . SER A 1 81 ? -24.284 -3.422 4.307 1.00 91.94 81 SER A C 1
ATOM 644 O O . SER A 1 81 ? -23.228 -4.019 4.479 1.00 91.94 81 SER A O 1
ATOM 646 N N . ALA A 1 82 ? -24.832 -3.328 3.094 1.00 92.06 82 ALA A N 1
ATOM 647 C CA . ALA A 1 82 ? -24.209 -3.907 1.899 1.00 92.06 82 ALA A CA 1
ATOM 648 C C . ALA A 1 82 ? -22.882 -3.227 1.495 1.00 92.06 82 ALA A C 1
ATOM 650 O O . ALA A 1 82 ? -22.211 -3.697 0.579 1.00 92.06 82 ALA A O 1
ATOM 651 N N . ALA A 1 83 ? -22.532 -2.101 2.127 1.00 88.31 83 ALA A N 1
ATOM 652 C CA . ALA A 1 83 ? -21.283 -1.383 1.886 1.00 88.31 83 ALA A CA 1
ATOM 653 C C . ALA A 1 83 ? -20.130 -1.862 2.783 1.00 88.31 83 ALA A C 1
ATOM 655 O O . ALA A 1 83 ? -18.993 -1.460 2.553 1.00 88.31 83 ALA A O 1
ATOM 656 N N . ILE A 1 84 ? -20.414 -2.678 3.803 1.00 89.75 84 ILE A N 1
ATOM 657 C CA . ILE A 1 84 ? -19.414 -3.199 4.733 1.00 89.75 84 ILE A CA 1
ATOM 658 C C . ILE A 1 84 ? -19.140 -4.652 4.358 1.00 89.75 84 ILE A C 1
ATOM 660 O O . ILE A 1 84 ? -20.030 -5.495 4.404 1.00 89.75 84 ILE A O 1
ATOM 664 N N . GLU A 1 85 ? -17.903 -4.944 3.965 1.00 88.62 85 GLU A N 1
ATOM 665 C CA . GLU A 1 85 ? -17.495 -6.305 3.607 1.00 88.62 85 GLU A CA 1
ATOM 666 C C . GLU A 1 85 ? -17.253 -7.175 4.846 1.00 88.62 85 GLU A C 1
ATOM 668 O O . GLU A 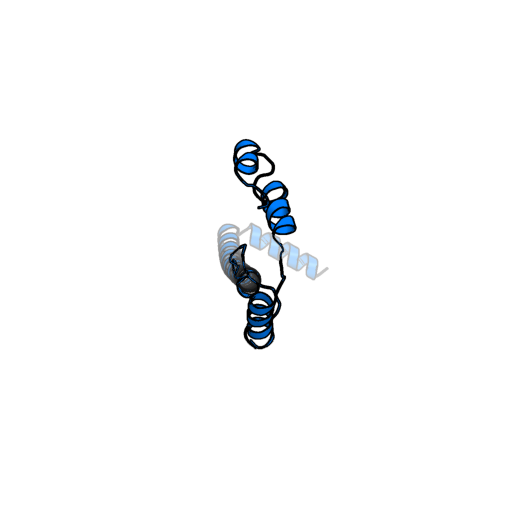1 85 ? -17.653 -8.337 4.888 1.00 88.62 85 GLU A O 1
ATOM 673 N N . SER A 1 86 ? -16.601 -6.613 5.865 1.00 89.25 86 SER A N 1
ATOM 674 C CA . SER A 1 86 ? -16.317 -7.297 7.124 1.00 89.25 86 SER A CA 1
ATOM 675 C C . SER A 1 86 ? -16.167 -6.298 8.270 1.00 89.25 86 SER A C 1
ATOM 677 O O . SER A 1 86 ? -15.924 -5.112 8.047 1.00 89.25 86 SER A O 1
ATOM 679 N N . TYR A 1 87 ? -16.325 -6.778 9.502 1.00 91.94 87 TYR A N 1
ATOM 680 C CA . TYR A 1 87 ? -16.038 -6.005 10.706 1.00 91.94 87 TYR A CA 1
ATOM 681 C C . TYR A 1 87 ? -15.405 -6.903 11.770 1.00 91.94 87 TYR A C 1
ATOM 683 O O . TYR A 1 87 ? -15.618 -8.117 11.792 1.00 91.94 87 TYR A O 1
ATOM 691 N N . ARG A 1 88 ? -14.634 -6.288 12.668 1.00 91.81 88 ARG A N 1
ATOM 692 C CA . ARG A 1 88 ? -14.087 -6.927 13.865 1.00 91.81 88 ARG A CA 1
ATOM 693 C C . ARG A 1 88 ? -14.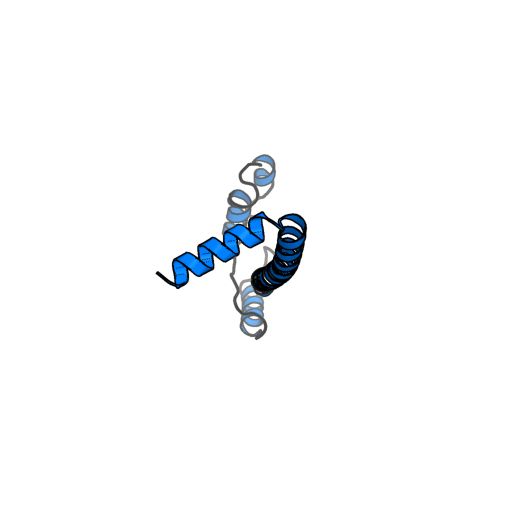531 -6.118 15.072 1.00 91.81 88 ARG A C 1
ATOM 695 O O . ARG A 1 88 ? -14.284 -4.918 15.130 1.00 91.81 88 ARG A O 1
ATOM 702 N N . TYR A 1 89 ? -15.189 -6.779 16.016 1.00 92.12 89 TYR A N 1
ATOM 703 C CA . TYR A 1 89 ? -15.411 -6.198 17.332 1.00 92.12 89 TYR A CA 1
ATOM 704 C C . TYR A 1 89 ? -14.139 -6.353 18.164 1.00 92.12 89 TYR A C 1
ATOM 706 O O . TYR A 1 89 ? -13.537 -7.426 18.163 1.00 92.12 89 TYR A O 1
ATOM 714 N N . VAL A 1 90 ? -13.755 -5.278 18.843 1.00 91.56 90 VAL A N 1
ATOM 715 C CA . VAL A 1 90 ? -12.590 -5.212 19.722 1.00 91.56 90 VAL A CA 1
ATOM 716 C C . VAL A 1 90 ? -13.097 -4.734 21.068 1.00 91.56 90 VAL A C 1
ATOM 718 O O . VAL A 1 90 ? -13.685 -3.655 21.152 1.00 91.56 90 VAL A O 1
ATOM 721 N N . ASP A 1 91 ? -12.937 -5.555 22.099 1.00 90.50 91 ASP A N 1
ATOM 722 C CA . ASP A 1 91 ? -13.336 -5.169 23.447 1.00 90.50 91 ASP A CA 1
ATOM 723 C C . ASP A 1 91 ? -12.301 -4.234 24.095 1.00 90.50 91 ASP A C 1
ATOM 725 O O . ASP A 1 91 ? -11.254 -3.908 23.523 1.00 90.50 91 ASP A O 1
ATOM 729 N N . GLN A 1 92 ? -12.629 -3.730 25.282 1.00 87.88 92 GLN A N 1
ATOM 730 C CA . GLN A 1 92 ? -11.800 -2.753 25.982 1.00 87.88 92 GLN A CA 1
ATOM 731 C C . GLN A 1 92 ? -10.448 -3.346 26.416 1.00 87.88 92 GLN A C 1
ATOM 733 O O . GLN A 1 92 ? -9.427 -2.658 26.355 1.00 87.88 92 GLN A O 1
ATOM 738 N N . GLU A 1 93 ? -10.416 -4.631 26.782 1.00 88.06 93 GLU A N 1
ATOM 739 C CA . GLU A 1 93 ? -9.192 -5.331 27.185 1.00 88.06 93 GLU A CA 1
ATOM 740 C C . GLU A 1 93 ? -8.263 -5.551 25.984 1.00 88.06 93 GLU A C 1
ATOM 742 O O . GLU A 1 93 ? -7.062 -5.277 26.056 1.00 88.06 93 GLU A O 1
ATOM 747 N N . GLU A 1 94 ? -8.814 -5.978 24.848 1.00 88.19 94 GLU A N 1
ATOM 748 C CA . GLU A 1 94 ? -8.070 -6.108 23.602 1.00 88.19 94 GLU A CA 1
ATOM 749 C C . GLU A 1 94 ? -7.570 -4.751 23.099 1.00 88.19 94 GLU A C 1
ATOM 751 O O . GLU A 1 94 ? -6.400 -4.641 22.735 1.00 88.19 94 GLU A O 1
ATOM 756 N N . SER A 1 95 ? -8.396 -3.703 23.164 1.00 88.19 95 SER A N 1
ATOM 757 C CA . SER A 1 95 ? -7.995 -2.338 22.793 1.00 88.19 95 SER A CA 1
ATOM 758 C C . SER A 1 95 ? -6.834 -1.831 23.655 1.00 88.19 95 SER A C 1
ATOM 760 O O . SER A 1 95 ? -5.903 -1.202 23.148 1.00 88.19 95 SER A O 1
ATOM 762 N N . TYR A 1 96 ? -6.855 -2.132 24.958 1.00 85.62 96 TYR 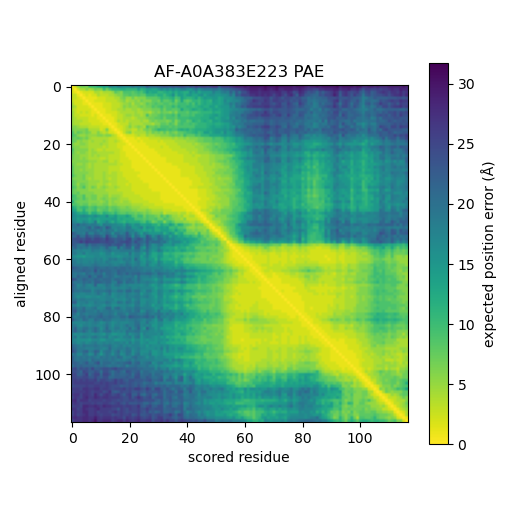A N 1
ATOM 763 C CA . TYR A 1 96 ? -5.765 -1.809 25.879 1.00 85.62 96 TYR A CA 1
ATOM 764 C C . TYR A 1 96 ? -4.477 -2.571 25.536 1.00 85.62 96 TYR A C 1
ATOM 766 O O . TYR A 1 96 ? -3.386 -1.994 25.546 1.00 85.62 96 TYR A O 1
ATOM 774 N N . ARG A 1 97 ? -4.588 -3.860 25.198 1.00 86.56 97 ARG A N 1
ATOM 775 C CA . ARG A 1 97 ? -3.447 -4.676 24.767 1.00 86.56 97 ARG A CA 1
ATOM 776 C C . ARG A 1 97 ? -2.835 -4.150 23.467 1.00 86.56 97 ARG A C 1
ATOM 778 O O . ARG A 1 97 ? -1.631 -3.914 23.444 1.00 86.56 97 ARG A O 1
ATOM 785 N N . GLU A 1 98 ? -3.646 -3.907 22.435 1.00 84.81 98 GLU A N 1
ATOM 786 C CA . GLU A 1 98 ? -3.185 -3.348 21.152 1.00 84.81 98 GLU A CA 1
ATOM 787 C C . GLU A 1 98 ? -2.481 -1.994 21.362 1.00 84.81 98 GLU A C 1
ATOM 789 O O . GLU A 1 98 ? -1.396 -1.757 20.828 1.00 84.81 98 GLU A O 1
ATOM 794 N N . PHE A 1 99 ? -3.031 -1.117 22.211 1.00 81.69 99 PHE A N 1
ATOM 795 C CA . PHE A 1 99 ? -2.415 0.176 22.528 1.00 81.69 99 PHE A CA 1
ATOM 796 C C . PHE A 1 99 ? -1.002 0.036 23.121 1.00 81.69 99 PHE A C 1
ATOM 798 O O . PHE A 1 99 ? -0.082 0.761 22.731 1.00 81.69 99 PHE A O 1
ATOM 805 N N . ASN A 1 100 ? -0.820 -0.903 24.051 1.00 78.81 100 ASN A N 1
ATOM 806 C CA . ASN A 1 100 ? 0.445 -1.082 24.759 1.00 78.81 100 ASN A CA 1
ATOM 807 C C . ASN A 1 100 ? 1.492 -1.849 23.947 1.00 78.81 100 ASN A C 1
ATOM 809 O O . ASN A 1 100 ? 2.675 -1.510 24.005 1.00 78.81 100 ASN A O 1
ATOM 813 N N . GLU A 1 101 ? 1.074 -2.889 23.227 1.00 79.38 101 GLU A N 1
ATOM 814 C CA . GLU A 1 101 ? 1.980 -3.820 22.551 1.00 79.38 101 GLU A CA 1
ATOM 815 C C . GLU A 1 101 ? 2.303 -3.381 21.117 1.00 79.38 101 GLU A C 1
ATOM 817 O O . GLU A 1 101 ? 3.465 -3.451 20.713 1.00 79.38 101 GLU A O 1
ATOM 822 N N . ASP A 1 102 ? 1.318 -2.870 20.372 1.00 75.44 102 ASP A N 1
ATOM 823 C CA . ASP A 1 102 ? 1.470 -2.607 18.937 1.00 75.44 102 ASP A CA 1
ATOM 824 C C . ASP A 1 102 ? 1.792 -1.137 18.630 1.00 75.44 102 ASP A C 1
ATOM 826 O O . ASP A 1 102 ? 2.592 -0.847 17.736 1.00 75.44 102 ASP A O 1
ATOM 830 N N . PHE A 1 103 ? 1.211 -0.190 19.376 1.00 72.12 103 PHE A N 1
ATOM 831 C CA . PHE A 1 103 ? 1.353 1.245 19.082 1.00 72.12 103 PHE A CA 1
ATOM 832 C C . PHE A 1 103 ? 2.476 1.941 19.858 1.00 72.12 103 PHE A C 1
ATOM 834 O O . PHE A 1 103 ? 3.148 2.817 19.306 1.00 72.12 103 PHE A O 1
ATOM 841 N N . PHE A 1 104 ?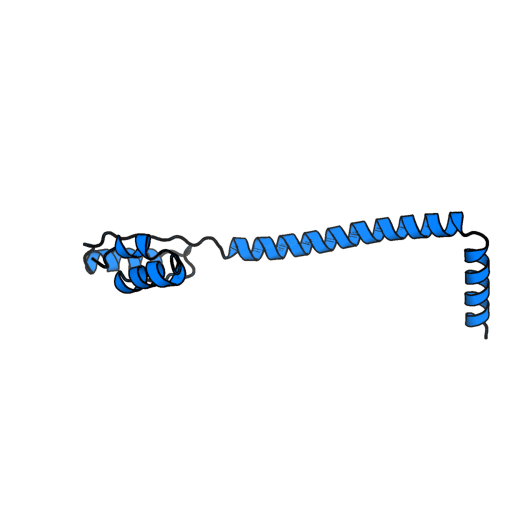 2.708 1.566 21.120 1.00 73.88 104 PHE A N 1
ATOM 842 C CA . PHE A 1 104 ? 3.703 2.219 21.984 1.00 73.88 104 PHE A CA 1
ATOM 843 C C . PHE A 1 104 ? 4.676 1.251 22.689 1.00 73.88 104 PHE A C 1
ATOM 845 O O . PHE A 1 104 ? 4.973 1.458 23.869 1.00 73.88 104 PHE A O 1
ATOM 852 N N . PRO A 1 105 ? 5.275 0.264 21.988 1.00 68.19 105 PRO A N 1
ATOM 853 C CA . PRO A 1 105 ? 6.132 -0.744 22.624 1.00 68.19 105 PRO A CA 1
ATOM 854 C C . PRO A 1 105 ? 7.372 -0.158 23.322 1.00 68.19 105 PRO A C 1
ATOM 856 O O . PRO A 1 105 ? 7.886 -0.739 24.276 1.00 68.19 105 PRO A O 1
ATOM 859 N N . GLU A 1 106 ? 7.862 1.002 22.871 1.00 73.06 106 GLU A N 1
ATOM 860 C CA . GLU A 1 106 ? 9.084 1.640 23.389 1.00 73.06 106 GLU A CA 1
ATOM 861 C C . GLU A 1 106 ? 8.823 2.844 24.312 1.00 73.06 106 GLU A C 1
ATOM 863 O O . GLU A 1 106 ? 9.772 3.427 24.834 1.00 73.06 106 GLU A O 1
ATOM 868 N N . ASN A 1 107 ? 7.559 3.229 24.540 1.00 74.06 107 ASN A N 1
ATOM 869 C CA . ASN A 1 107 ? 7.202 4.433 25.304 1.00 74.06 107 ASN A CA 1
ATOM 870 C C . ASN A 1 107 ? 6.378 4.095 26.557 1.00 74.06 107 ASN A C 1
ATOM 872 O O . ASN A 1 107 ? 5.183 4.401 26.617 1.00 74.06 107 ASN A O 1
ATOM 876 N N . PRO A 1 108 ? 7.016 3.522 27.598 1.00 70.62 108 PRO A N 1
ATOM 877 C CA . PRO A 1 108 ? 6.332 3.086 28.811 1.00 70.62 108 PRO A CA 1
ATOM 878 C C . PRO A 1 108 ? 5.703 4.236 29.612 1.00 70.62 108 PRO A C 1
ATOM 880 O O . PRO A 1 108 ? 4.860 3.993 30.467 1.00 70.62 108 PRO A O 1
ATOM 883 N N . GLU A 1 109 ? 6.108 5.487 29.375 1.00 74.00 109 GLU A N 1
ATOM 884 C CA . GLU A 1 109 ? 5.504 6.662 30.019 1.00 74.00 109 GLU A CA 1
ATOM 885 C C . GLU A 1 109 ? 4.094 6.960 29.488 1.00 74.00 109 GLU A C 1
ATOM 887 O O . GLU A 1 109 ? 3.261 7.462 30.234 1.00 74.00 109 GLU A O 1
ATOM 892 N N . ILE A 1 110 ? 3.807 6.633 28.222 1.00 69.50 110 ILE A N 1
ATOM 893 C CA . ILE A 1 110 ? 2.498 6.872 27.594 1.00 69.50 110 ILE A CA 1
ATOM 894 C C . ILE A 1 110 ? 1.522 5.749 27.959 1.00 69.50 110 ILE A C 1
ATOM 896 O O . ILE A 1 110 ? 0.363 6.013 28.270 1.00 69.50 110 ILE A O 1
ATOM 900 N N . THR A 1 111 ? 1.999 4.504 27.994 1.00 70.19 111 THR A N 1
ATOM 901 C CA . THR A 1 111 ? 1.187 3.328 28.345 1.00 70.19 111 THR A CA 1
ATOM 902 C C . THR A 1 111 ? 0.736 3.326 29.808 1.00 70.19 111 THR A C 1
ATOM 904 O O . THR A 1 111 ? -0.347 2.843 30.120 1.00 70.19 111 THR A O 1
ATOM 907 N N . GLN A 1 112 ? 1.508 3.942 30.710 1.00 71.12 112 GLN A N 1
ATOM 908 C CA . GLN A 1 112 ? 1.150 4.093 32.130 1.00 71.12 112 GLN A CA 1
ATOM 909 C C . GLN A 1 112 ? 0.047 5.130 32.403 1.00 71.12 112 GLN A C 1
ATOM 911 O O . GLN A 1 112 ? -0.465 5.186 33.520 1.00 71.12 112 GLN A O 1
ATOM 916 N N . LEU A 1 113 ? -0.304 5.964 31.419 1.00 73.81 113 LEU A N 1
ATOM 917 C CA . LEU A 1 113 ? -1.342 6.994 31.554 1.00 73.81 113 LEU A CA 1
ATOM 918 C C . LEU A 1 113 ? -2.731 6.504 31.130 1.00 73.81 113 LEU A C 1
ATOM 920 O O . LEU A 1 113 ? -3.706 7.230 31.312 1.00 73.81 113 LEU A O 1
ATOM 924 N N . VAL A 1 114 ? -2.816 5.298 30.567 1.00 75.31 114 VAL A N 1
ATOM 925 C CA . VAL A 1 114 ? -4.061 4.691 30.098 1.00 75.31 114 VAL A CA 1
ATOM 926 C C . VAL A 1 114 ? -4.427 3.548 31.036 1.00 75.31 114 VAL A C 1
ATOM 928 O O . VAL A 1 114 ? -3.604 2.682 31.331 1.00 75.31 114 VAL A O 1
ATOM 931 N N . THR A 1 115 ? -5.664 3.555 31.520 1.00 72.62 115 THR A N 1
ATOM 932 C CA . THR A 1 115 ? -6.259 2.446 32.266 1.00 72.62 115 THR A CA 1
ATOM 933 C C . THR A 1 115 ? -7.165 1.629 31.348 1.00 72.62 115 THR A C 1
ATOM 935 O O . THR A 1 115 ? -7.698 2.177 30.385 1.00 72.62 115 THR A O 1
ATOM 938 N N . PRO A 1 116 ? -7.341 0.327 31.622 1.00 68.62 116 PRO A N 1
ATOM 939 C CA . PRO A 1 116 ? -8.308 -0.501 30.907 1.00 68.62 116 PRO A CA 1
ATOM 940 C C . PRO A 1 116 ? -9.769 -0.167 31.256 1.00 68.62 116 PRO A C 1
ATOM 942 O O . PRO A 1 116 ? -10.649 -0.703 30.598 1.00 68.62 116 PRO A O 1
ATOM 945 N N . ASP A 1 117 ? -10.016 0.701 32.245 1.00 63.12 117 ASP A N 1
ATOM 946 C CA . ASP A 1 117 ? -11.340 1.207 32.645 1.00 63.12 117 ASP A CA 1
ATOM 947 C C . ASP A 1 117 ? -11.652 2.564 31.999 1.00 63.12 117 ASP A C 1
ATOM 949 O O . ASP A 1 117 ? -10.752 3.445 32.028 1.00 63.12 117 ASP A O 1
#

Radius of gyration: 31.72 Å; Cα contacts (8 Å, |Δi|>4): 22; chains: 1; bounding box: 63×28×77 Å

Sequence (117 aa):
MRLDYMARETLRNLRRNLTLTLASILTVAVSLSLLGIALLLQRGVSNATDRWQDGVEFIVFLEPEITDNQLGLVQEEIERSAAIESYRYVDQEESYREFNEDFFPENPEITQLVTPD

Foldseek 3Di:
DVVVVVVVVVVVVCVVVVVVNVVVVVVVVVVVVVVVVVVVVVVVVVVVVVCVVVPPDDDDDDDLPDDPVNVVVVVVVLVPDPVHPDDDDAALVNVLVCCDVPPCVPPVVVNVVDDSD